Protein AF-A0A2H1FC96-F1 (afdb_monomer_lite)

Secondary structure (DSSP, 8-state):
----HHHHHHHHHHHHHHHHHHHHHHHT-TT--HHHHHHHHHHHHHHHHHHHHHHHT-

pLDDT: mean 90.55, std 9.79, range [46.88, 96.44]

Organism: NCBI:txid1903276

Sequence (58 aa):
MTVNKKEAMDKSIQLCQERINQVDAKLKDQSLSNLQRTMYESEKTIATEELAKIQAAK

Foldseek 3Di:
DPPDPVNVLVVLLVVLVVLLVVLVVVLPDPPDDPVRNVVSVVSNVVSVVSNVVSVVVD

Structure (mmCIF, N/CA/C/O backbone):
data_AF-A0A2H1FC96-F1
#
_entry.id   AF-A0A2H1FC96-F1
#
loop_
_atom_site.group_PDB
_atom_site.id
_atom_site.type_symbol
_atom_site.label_atom_id
_atom_site.label_alt_id
_atom_site.label_comp_id
_atom_site.label_asym_id
_atom_site.label_entity_id
_atom_site.label_seq_id
_atom_site.pdbx_PDB_ins_code
_atom_site.Cartn_x
_atom_site.Cartn_y
_atom_site.Cartn_z
_atom_site.occupancy
_atom_site.B_iso_or_equiv
_atom_site.auth_seq_id
_atom_site.auth_comp_id
_atom_site.auth_asym_id
_atom_site.auth_atom_id
_atom_site.pdbx_PDB_model_num
ATOM 1 N N . MET A 1 1 ? 14.902 -18.679 -17.865 1.00 46.88 1 MET A N 1
ATOM 2 C CA . MET A 1 1 ? 13.871 -17.724 -18.324 1.00 46.88 1 MET A CA 1
ATOM 3 C C . MET A 1 1 ? 14.391 -16.322 -18.065 1.00 46.88 1 MET A C 1
ATOM 5 O O . MET A 1 1 ? 14.599 -15.979 -16.910 1.00 46.88 1 MET A O 1
ATOM 9 N N . THR A 1 2 ? 14.687 -15.552 -19.110 1.00 54.06 2 THR A N 1
ATOM 10 C CA . THR A 1 2 ? 15.120 -14.155 -18.971 1.00 54.06 2 THR A CA 1
ATOM 11 C C . THR A 1 2 ? 13.881 -13.328 -18.656 1.00 54.06 2 THR A C 1
ATOM 13 O O . THR A 1 2 ? 13.048 -13.120 -19.532 1.00 54.06 2 THR A O 1
ATOM 16 N N . VAL A 1 3 ? 13.698 -12.941 -17.394 1.00 59.94 3 VAL A N 1
ATOM 17 C CA . VAL A 1 3 ? 12.559 -12.107 -16.995 1.00 59.94 3 VAL A CA 1
ATOM 18 C C . VAL A 1 3 ? 12.716 -10.757 -17.689 1.00 59.94 3 VAL A C 1
ATOM 20 O O . VAL A 1 3 ? 13.734 -10.084 -17.513 1.00 59.94 3 VAL A O 1
ATOM 23 N N . ASN A 1 4 ? 11.740 -10.368 -18.508 1.00 83.69 4 ASN A N 1
ATOM 24 C CA . ASN A 1 4 ? 11.742 -9.051 -19.123 1.00 83.69 4 ASN A CA 1
ATOM 25 C C . ASN A 1 4 ? 11.616 -8.006 -18.005 1.00 83.69 4 ASN A C 1
ATOM 27 O O . ASN A 1 4 ? 10.672 -8.046 -17.215 1.00 83.69 4 ASN A O 1
ATOM 31 N N . LYS A 1 5 ? 12.571 -7.072 -17.923 1.00 81.38 5 LYS A N 1
ATOM 32 C CA . LYS A 1 5 ? 12.605 -6.021 -16.892 1.00 81.38 5 LYS A CA 1
ATOM 33 C C . LYS A 1 5 ? 11.271 -5.270 -16.792 1.00 81.38 5 LYS A C 1
ATOM 35 O O . LYS A 1 5 ? 10.831 -4.959 -15.689 1.00 81.38 5 LYS A O 1
ATOM 40 N N . LYS A 1 6 ? 10.602 -5.050 -17.930 1.00 84.81 6 LYS A N 1
ATOM 41 C CA . LYS A 1 6 ? 9.282 -4.413 -17.992 1.00 84.81 6 LYS A CA 1
ATOM 42 C C . LYS A 1 6 ? 8.198 -5.255 -17.315 1.00 84.81 6 LYS A C 1
ATOM 44 O O . LYS A 1 6 ? 7.460 -4.739 -16.489 1.00 84.81 6 LYS A O 1
ATOM 49 N N . GLU A 1 7 ? 8.148 -6.554 -17.606 1.00 87.81 7 GLU A N 1
ATOM 50 C CA . GLU A 1 7 ? 7.174 -7.474 -17.000 1.00 87.81 7 GLU A CA 1
ATOM 51 C C . GLU A 1 7 ? 7.397 -7.633 -15.491 1.00 87.81 7 GLU A C 1
ATOM 53 O O . GLU A 1 7 ? 6.435 -7.753 -14.735 1.00 87.81 7 GLU A O 1
ATOM 58 N N . ALA A 1 8 ? 8.654 -7.611 -15.036 1.00 87.94 8 ALA A N 1
ATOM 59 C CA . ALA A 1 8 ? 8.975 -7.621 -13.611 1.00 87.94 8 ALA A CA 1
ATOM 60 C C . ALA A 1 8 ? 8.483 -6.343 -12.912 1.00 87.94 8 ALA A C 1
ATOM 62 O O . ALA A 1 8 ? 7.868 -6.426 -11.853 1.00 87.94 8 ALA A O 1
ATOM 63 N N . MET A 1 9 ? 8.707 -5.173 -13.521 1.00 89.62 9 MET A N 1
ATOM 64 C CA . MET A 1 9 ? 8.229 -3.890 -12.994 1.00 89.62 9 MET A CA 1
ATOM 65 C C . MET A 1 9 ? 6.703 -3.813 -12.958 1.00 89.62 9 MET A C 1
ATOM 67 O O . MET A 1 9 ? 6.147 -3.403 -11.943 1.00 89.62 9 MET A O 1
ATOM 71 N N . ASP A 1 10 ? 6.024 -4.250 -14.020 1.00 91.38 10 ASP A N 1
ATOM 72 C CA . ASP A 1 10 ? 4.560 -4.256 -14.078 1.00 91.38 10 ASP A CA 1
ATOM 73 C C . ASP A 1 10 ? 3.961 -5.186 -13.006 1.00 91.38 10 ASP A C 1
ATOM 75 O O . ASP A 1 10 ? 3.009 -4.802 -12.326 1.00 91.38 10 ASP A O 1
ATOM 79 N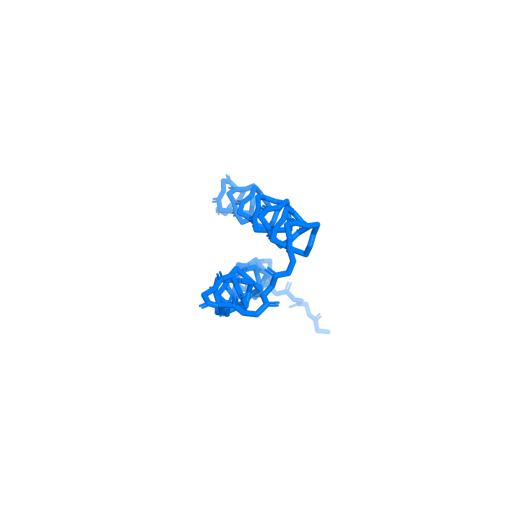 N . LYS A 1 11 ? 4.571 -6.357 -12.762 1.00 92.12 11 LYS A N 1
ATOM 80 C CA . LYS A 1 11 ? 4.180 -7.242 -11.650 1.00 92.12 11 LYS A CA 1
ATOM 81 C C . LYS A 1 11 ? 4.393 -6.595 -10.283 1.00 92.12 11 LYS A C 1
ATOM 83 O O . LYS A 1 11 ? 3.518 -6.700 -9.428 1.00 92.12 11 LYS A O 1
ATOM 88 N N . SER A 1 12 ? 5.518 -5.915 -10.066 1.00 92.06 12 SER A N 1
ATOM 89 C CA . SER A 1 12 ? 5.769 -5.217 -8.798 1.00 92.06 12 SER A CA 1
ATOM 90 C C . SER A 1 12 ? 4.775 -4.078 -8.562 1.00 92.06 12 SER A C 1
ATOM 92 O O . SER A 1 12 ? 4.257 -3.947 -7.458 1.00 92.06 12 SER A O 1
ATOM 94 N N . ILE A 1 13 ? 4.447 -3.300 -9.602 1.00 93.38 13 ILE A N 1
ATOM 95 C CA . ILE A 1 13 ? 3.400 -2.266 -9.543 1.00 93.38 13 ILE A CA 1
ATOM 96 C C . ILE A 1 13 ? 2.065 -2.886 -9.124 1.00 93.38 13 ILE A C 1
ATOM 98 O O . ILE A 1 13 ? 1.408 -2.371 -8.218 1.00 93.38 13 ILE A O 1
ATOM 102 N N . GLN A 1 14 ? 1.686 -3.999 -9.756 1.00 95.19 14 GLN A N 1
ATOM 103 C CA . GLN A 1 14 ? 0.431 -4.684 -9.470 1.00 95.19 14 GLN A CA 1
ATOM 104 C C . GLN A 1 14 ? 0.374 -5.189 -8.021 1.00 95.19 14 GLN A C 1
ATOM 106 O O . GLN A 1 14 ? -0.628 -4.977 -7.342 1.00 95.19 14 GLN A O 1
ATOM 111 N N . LEU A 1 15 ? 1.466 -5.767 -7.510 1.00 94.25 15 LEU A N 1
ATOM 112 C CA . LEU A 1 15 ? 1.560 -6.209 -6.114 1.00 94.25 15 LEU A CA 1
ATOM 113 C C . LEU A 1 15 ? 1.415 -5.045 -5.123 1.00 94.25 15 LEU A C 1
ATOM 115 O O . LEU A 1 15 ? 0.671 -5.162 -4.147 1.00 94.25 15 LEU A O 1
ATOM 119 N N . CYS A 1 16 ? 2.074 -3.909 -5.374 1.00 94.25 16 CYS A N 1
ATOM 120 C CA . CYS A 1 16 ? 1.926 -2.724 -4.524 1.00 94.25 16 CYS A CA 1
ATOM 121 C C . CYS A 1 16 ? 0.481 -2.197 -4.541 1.00 94.25 16 CYS A C 1
ATOM 123 O O . CYS A 1 16 ? -0.073 -1.881 -3.489 1.00 94.25 16 CYS A O 1
ATOM 125 N N . GLN A 1 17 ? -0.160 -2.148 -5.713 1.00 94.81 17 GLN A N 1
ATOM 126 C CA . GLN A 1 17 ? -1.557 -1.719 -5.845 1.00 94.81 17 GLN A CA 1
ATOM 127 C C . GLN A 1 17 ? -2.524 -2.657 -5.114 1.00 94.81 17 GLN A C 1
ATOM 129 O O . GLN A 1 17 ? -3.405 -2.191 -4.389 1.00 94.81 17 GLN A O 1
ATOM 134 N N . GLU A 1 18 ? -2.350 -3.973 -5.250 1.00 96.19 18 GLU A N 1
ATOM 135 C CA . GLU A 1 18 ? -3.137 -4.961 -4.506 1.00 96.19 18 GLU A CA 1
ATOM 136 C C . GLU A 1 18 ? -2.968 -4.786 -2.997 1.00 96.19 18 GLU A C 1
ATOM 138 O O . GLU A 1 18 ? -3.957 -4.822 -2.258 1.00 96.19 18 GLU A O 1
ATOM 143 N N . ARG A 1 19 ? -1.739 -4.530 -2.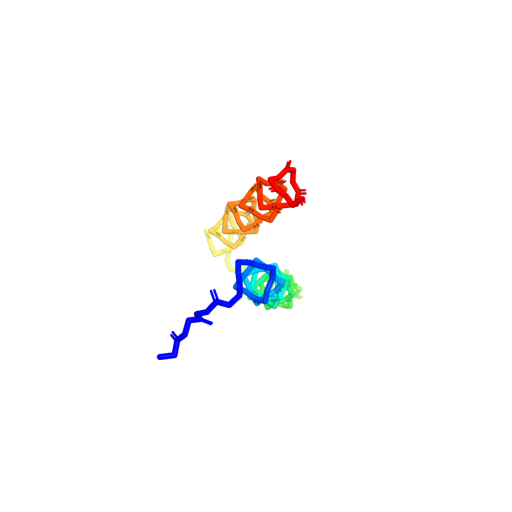532 1.00 94.56 19 ARG A N 1
ATOM 144 C CA . ARG A 1 19 ? -1.478 -4.313 -1.110 1.00 94.56 19 ARG A CA 1
ATOM 145 C C . ARG A 1 19 ? -2.169 -3.060 -0.583 1.00 94.56 19 ARG A C 1
ATOM 147 O O . ARG A 1 19 ? -2.836 -3.136 0.446 1.00 94.56 19 ARG A O 1
ATOM 154 N N . ILE A 1 20 ? -2.070 -1.944 -1.305 1.00 96.06 20 ILE A N 1
ATOM 155 C CA . ILE A 1 20 ? -2.758 -0.691 -0.955 1.00 96.06 20 ILE A CA 1
ATOM 156 C C . ILE A 1 20 ? -4.270 -0.925 -0.861 1.00 96.06 20 I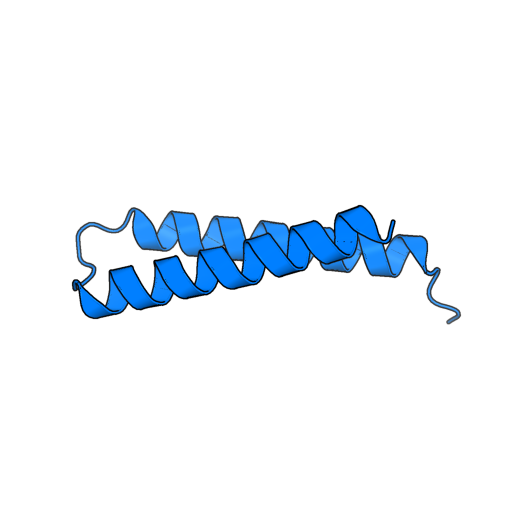LE A C 1
ATOM 158 O O . ILE A 1 20 ? -4.882 -0.555 0.138 1.00 96.06 20 ILE A O 1
ATOM 162 N N . ASN A 1 21 ? -4.861 -1.612 -1.843 1.00 96.44 21 ASN A N 1
ATOM 163 C CA . ASN A 1 21 ? -6.295 -1.909 -1.855 1.00 96.44 21 ASN A CA 1
ATOM 164 C C . ASN A 1 21 ? -6.729 -2.779 -0.664 1.00 96.44 21 ASN A C 1
ATOM 166 O O . ASN A 1 21 ? -7.775 -2.529 -0.063 1.00 96.44 21 ASN A O 1
ATOM 170 N N . GLN A 1 22 ? -5.932 -3.786 -0.295 1.00 95.19 22 GLN A N 1
ATOM 171 C CA . GLN A 1 22 ? -6.204 -4.625 0.877 1.00 95.19 22 GLN A CA 1
ATOM 172 C C . GLN A 1 22 ? -6.143 -3.821 2.177 1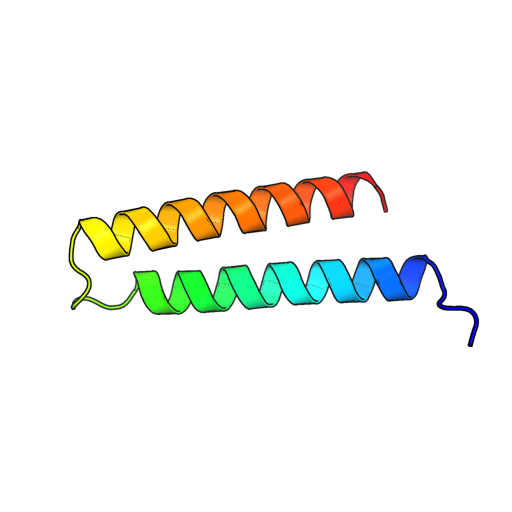.00 95.19 22 GLN A C 1
ATOM 174 O O . GLN A 1 22 ? -7.001 -3.984 3.045 1.00 95.19 22 GLN A O 1
ATOM 179 N N . VAL A 1 23 ? -5.140 -2.955 2.321 1.00 94.69 23 VAL A N 1
ATOM 180 C CA . VAL A 1 23 ? -4.991 -2.094 3.499 1.00 94.69 23 VAL A CA 1
ATOM 181 C C . VAL A 1 23 ? -6.141 -1.088 3.582 1.00 94.69 23 VAL A C 1
ATOM 183 O O . VAL A 1 23 ? -6.722 -0.919 4.652 1.00 94.69 23 VAL A O 1
ATOM 186 N N . ASP A 1 24 ? -6.557 -0.503 2.458 1.00 95.06 24 ASP A N 1
ATOM 187 C CA . ASP A 1 24 ? -7.722 0.385 2.399 1.00 95.06 24 ASP A CA 1
ATOM 188 C C . ASP A 1 24 ? -9.029 -0.323 2.761 1.00 95.06 24 ASP A C 1
ATOM 190 O O . ASP A 1 24 ? -9.878 0.255 3.442 1.00 95.06 24 ASP A O 1
ATOM 194 N N . ALA A 1 25 ? -9.198 -1.582 2.351 1.00 94.75 25 ALA A N 1
ATOM 195 C CA . ALA A 1 25 ? -10.342 -2.384 2.768 1.00 94.75 25 ALA A CA 1
ATOM 196 C C . ALA A 1 25 ? -10.343 -2.616 4.287 1.00 94.75 25 ALA A C 1
ATOM 198 O O . ALA A 1 25 ? -11.388 -2.482 4.921 1.00 94.75 25 ALA A O 1
ATOM 199 N N . LYS A 1 26 ? -9.175 -2.889 4.884 1.00 93.62 26 LYS A N 1
ATOM 200 C CA . LYS A 1 26 ? -9.037 -3.049 6.339 1.00 93.62 26 LYS A CA 1
ATOM 201 C C . LYS A 1 26 ? -9.298 -1.746 7.089 1.00 93.62 26 LYS A C 1
ATOM 203 O O . LYS A 1 26 ? -10.000 -1.768 8.087 1.00 93.62 26 LYS A O 1
ATOM 208 N N . LEU A 1 27 ? -8.806 -0.607 6.601 1.00 93.25 27 LEU A N 1
ATOM 209 C CA . LEU A 1 27 ? -9.003 0.705 7.241 1.00 93.25 27 LEU A CA 1
ATOM 210 C C . LEU A 1 27 ? -10.469 1.159 7.303 1.00 93.25 27 LEU A C 1
ATOM 212 O O . LEU A 1 27 ? -10.821 1.988 8.152 1.00 93.25 27 LEU A O 1
ATOM 216 N N . LYS A 1 28 ? -11.316 0.619 6.419 1.00 93.50 28 LYS A N 1
ATOM 217 C CA . LYS A 1 28 ? -12.771 0.827 6.423 1.00 93.50 28 LYS A CA 1
ATOM 218 C C . LYS A 1 28 ? -13.498 0.019 7.499 1.00 93.50 28 LYS A C 1
ATOM 220 O O . LYS A 1 28 ? -14.663 0.306 7.766 1.00 93.50 28 LYS A O 1
ATOM 225 N N . ASP A 1 29 ? -12.841 -0.963 8.110 1.00 91.31 29 ASP A N 1
ATOM 226 C CA . ASP A 1 29 ? -13.410 -1.729 9.211 1.00 91.31 29 ASP A CA 1
ATOM 227 C C . ASP A 1 29 ? -13.581 -0.826 10.447 1.00 91.31 29 ASP A C 1
ATOM 229 O O . ASP A 1 29 ? -12.648 -0.166 10.919 1.00 91.31 29 ASP A O 1
ATOM 233 N N . GLN A 1 30 ? -14.812 -0.769 10.955 1.00 80.44 30 GLN A N 1
ATOM 234 C CA . GLN A 1 30 ? -15.188 0.058 12.101 1.00 80.44 30 GLN A CA 1
ATOM 235 C C . GLN A 1 30 ? -14.696 -0.522 13.435 1.00 80.44 30 GLN A C 1
ATOM 237 O O . GLN A 1 30 ? -14.684 0.191 14.435 1.00 80.44 30 GLN A O 1
ATOM 242 N N . SER A 1 31 ? -14.271 -1.789 13.455 1.00 93.31 31 SER A N 1
ATOM 243 C CA . SER A 1 31 ? -13.818 -2.491 14.661 1.00 93.31 31 SER A CA 1
ATOM 244 C C . SER A 1 31 ? -12.329 -2.305 14.977 1.00 93.31 31 SER A C 1
ATOM 246 O O . SER A 1 31 ? -11.850 -2.793 16.003 1.00 93.31 31 SER A O 1
ATOM 248 N N . LEU A 1 32 ? -11.581 -1.590 14.130 1.00 92.50 32 LEU A N 1
ATOM 249 C CA . LEU A 1 32 ? -10.159 -1.352 14.359 1.00 92.50 32 LEU A CA 1
ATOM 250 C C . LEU A 1 32 ? -9.917 -0.464 15.579 1.00 92.50 32 LEU A C 1
ATOM 252 O O . LEU A 1 32 ? -10.424 0.654 15.673 1.00 92.50 32 LEU A O 1
ATOM 256 N N . SER A 1 33 ? -9.028 -0.921 16.458 1.00 95.38 33 SER A N 1
ATOM 257 C CA . SER A 1 33 ? -8.431 -0.062 17.481 1.00 95.38 33 SER A CA 1
ATOM 258 C C . SER A 1 33 ? -7.573 1.041 16.852 1.00 95.38 33 SER A C 1
ATOM 260 O O . SE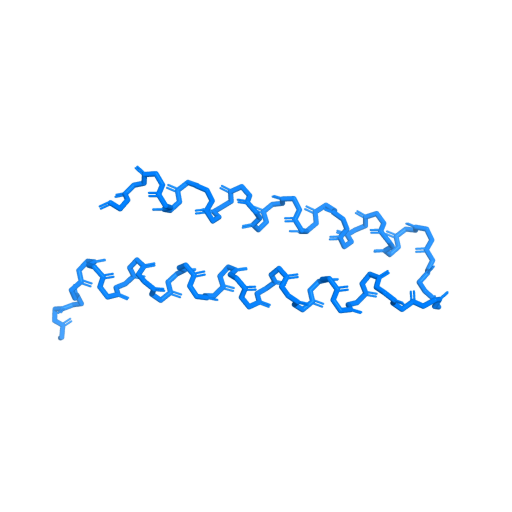R A 1 33 ? -7.080 0.908 15.729 1.00 95.38 33 SER A O 1
ATOM 262 N N . ASN A 1 34 ? -7.316 2.108 17.613 1.00 94.69 34 ASN A N 1
ATOM 263 C CA . ASN A 1 34 ? -6.443 3.202 17.174 1.00 94.69 34 ASN A CA 1
ATOM 264 C C . ASN A 1 34 ? -5.052 2.699 16.764 1.00 94.69 34 ASN A C 1
ATOM 266 O O . ASN A 1 34 ? -4.540 3.105 15.728 1.00 94.69 34 ASN A O 1
ATOM 270 N N . LEU A 1 35 ? -4.475 1.755 17.519 1.00 95.75 35 LEU A N 1
ATOM 271 C CA . LEU A 1 35 ? -3.174 1.171 17.188 1.00 95.75 35 LEU A CA 1
ATOM 272 C C . LEU A 1 35 ? -3.210 0.412 15.855 1.00 95.75 35 LEU A C 1
ATOM 274 O O . LEU A 1 35 ? -2.315 0.572 15.029 1.00 95.75 35 LEU A O 1
ATOM 278 N N . GLN A 1 36 ? -4.250 -0.392 15.621 1.00 95.25 36 GLN A N 1
ATOM 279 C CA . GLN A 1 36 ? -4.404 -1.116 14.356 1.00 95.25 36 GLN A CA 1
ATOM 280 C C . GLN A 1 36 ? -4.607 -0.158 13.181 1.00 95.25 36 GLN A C 1
ATOM 282 O O . GLN A 1 36 ? -4.013 -0.365 12.125 1.00 95.25 36 GLN A O 1
ATOM 287 N N . ARG A 1 37 ? -5.394 0.907 13.372 1.00 95.00 37 ARG A N 1
ATOM 288 C CA . ARG A 1 37 ? -5.586 1.957 12.366 1.00 95.00 37 ARG A CA 1
ATOM 289 C C . ARG A 1 37 ? -4.257 2.622 12.004 1.00 95.00 37 ARG A C 1
ATOM 291 O O . ARG A 1 37 ? -3.910 2.641 10.828 1.00 95.00 37 ARG A O 1
ATOM 298 N N . THR A 1 38 ? -3.472 3.051 12.993 1.00 96.12 38 THR A N 1
ATOM 299 C CA . THR A 1 38 ? -2.151 3.660 12.763 1.00 96.12 38 THR A CA 1
ATOM 300 C C . THR A 1 38 ? -1.175 2.704 12.073 1.00 96.12 38 THR A C 1
ATOM 302 O O . THR A 1 38 ? -0.432 3.127 11.185 1.00 96.12 38 THR A O 1
ATOM 305 N N . MET A 1 39 ? -1.178 1.413 12.428 1.00 96.38 39 MET A N 1
ATOM 306 C CA . MET A 1 39 ? -0.348 0.420 11.733 1.00 96.38 39 MET A CA 1
ATOM 307 C C . MET A 1 39 ? -0.728 0.304 10.256 1.00 96.38 39 MET A C 1
ATOM 309 O O . MET A 1 39 ? 0.149 0.374 9.399 1.00 96.38 39 MET A O 1
ATOM 313 N N . TYR A 1 40 ? -2.019 0.172 9.946 1.00 96.38 40 TYR A N 1
ATOM 314 C CA . TYR A 1 40 ? -2.481 0.069 8.563 1.00 96.38 40 TYR A CA 1
ATOM 315 C C . TYR A 1 40 ? -2.255 1.365 7.769 1.00 96.38 40 TYR A C 1
ATOM 317 O O . TYR A 1 40 ? -1.870 1.304 6.607 1.00 96.38 40 TYR A O 1
ATOM 325 N N . GLU A 1 41 ? -2.409 2.542 8.373 1.00 95.50 41 GLU A N 1
ATOM 326 C CA . GLU A 1 41 ? -2.061 3.821 7.731 1.00 95.50 41 GLU A CA 1
ATOM 327 C C . GLU A 1 41 ? -0.562 3.918 7.407 1.00 95.50 41 GLU A C 1
ATOM 329 O O . GLU A 1 41 ? -0.179 4.346 6.312 1.00 95.50 41 GLU A O 1
ATOM 334 N N . SER A 1 42 ? 0.290 3.463 8.329 1.00 96.38 42 SER A N 1
ATOM 335 C CA . SER A 1 42 ? 1.741 3.404 8.114 1.00 96.38 42 SER A CA 1
ATOM 336 C C . SER A 1 42 ? 2.085 2.433 6.984 1.00 96.38 42 SER A C 1
ATOM 338 O O . SER A 1 42 ? 2.863 2.755 6.089 1.00 96.38 42 SER A O 1
ATOM 340 N N . GLU A 1 43 ? 1.443 1.267 6.971 1.00 94.94 43 GLU A N 1
ATOM 341 C CA . GLU A 1 43 ? 1.606 0.264 5.924 1.00 94.94 43 GLU A CA 1
ATOM 342 C C . GLU A 1 43 ? 1.169 0.785 4.547 1.00 94.94 43 GLU A C 1
ATOM 344 O O . GLU A 1 43 ? 1.873 0.596 3.552 1.00 94.94 43 GLU A O 1
ATOM 349 N N . LYS A 1 44 ? 0.040 1.504 4.491 1.00 95.50 44 LYS A N 1
ATOM 350 C CA . LYS A 1 44 ? -0.438 2.163 3.271 1.00 95.50 44 LYS A CA 1
ATOM 351 C C . LYS A 1 44 ? 0.577 3.180 2.757 1.00 95.50 44 LYS A C 1
ATOM 353 O O . LYS A 1 44 ? 0.824 3.234 1.552 1.00 95.50 44 LYS A O 1
ATOM 358 N N . THR A 1 45 ? 1.154 3.975 3.657 1.00 95.75 45 THR A N 1
ATOM 359 C CA . THR A 1 45 ? 2.170 4.982 3.315 1.00 95.75 45 THR A CA 1
ATOM 360 C C . THR A 1 45 ? 3.385 4.322 2.671 1.00 95.75 45 THR A C 1
ATOM 362 O O . THR A 1 45 ? 3.751 4.689 1.557 1.00 95.75 45 THR A O 1
ATOM 365 N N . ILE A 1 46 ? 3.930 3.278 3.301 1.00 94.75 46 ILE A N 1
ATOM 366 C CA . ILE A 1 46 ? 5.088 2.534 2.782 1.00 94.75 46 ILE A CA 1
ATOM 367 C C . ILE A 1 46 ? 4.792 1.956 1.392 1.00 94.75 46 ILE A C 1
ATOM 369 O O . ILE A 1 46 ? 5.550 2.193 0.452 1.00 94.75 46 ILE A O 1
ATOM 373 N N . ALA A 1 47 ? 3.661 1.262 1.226 1.00 93.19 47 ALA A N 1
ATOM 374 C CA . ALA A 1 47 ? 3.297 0.659 -0.058 1.00 93.19 47 ALA A CA 1
ATOM 375 C C . ALA A 1 47 ? 3.084 1.711 -1.165 1.00 93.19 47 ALA A C 1
ATOM 377 O O . ALA A 1 47 ? 3.412 1.474 -2.329 1.00 93.19 47 ALA A O 1
ATOM 378 N N . THR A 1 48 ? 2.564 2.890 -0.810 1.00 94.56 48 THR A N 1
ATOM 379 C CA . THR A 1 48 ? 2.380 4.011 -1.746 1.00 94.56 48 THR A CA 1
ATOM 380 C C . THR A 1 48 ? 3.720 4.617 -2.166 1.00 94.56 48 THR A C 1
ATOM 382 O O . THR A 1 48 ? 3.922 4.901 -3.347 1.00 94.56 48 THR A O 1
ATOM 385 N N . GLU A 1 49 ? 4.658 4.780 -1.232 1.00 95.12 49 GLU A N 1
ATOM 386 C CA . GLU A 1 49 ? 6.012 5.255 -1.537 1.00 95.12 49 GLU A CA 1
ATOM 387 C C . GLU A 1 49 ? 6.789 4.271 -2.418 1.00 95.12 49 GLU A C 1
ATOM 389 O O . GLU A 1 49 ? 7.480 4.684 -3.352 1.00 95.12 49 GLU A O 1
ATOM 394 N N . GLU A 1 50 ? 6.680 2.969 -2.147 1.00 93.50 50 GLU A N 1
ATOM 395 C CA . GLU A 1 50 ? 7.276 1.924 -2.984 1.00 93.50 50 GLU A CA 1
ATOM 396 C C . GLU A 1 50 ? 6.702 1.948 -4.401 1.00 93.50 50 GLU A C 1
ATOM 398 O O . GLU A 1 50 ? 7.464 1.950 -5.372 1.00 93.50 50 GLU A O 1
ATOM 403 N N . LEU A 1 51 ? 5.375 2.058 -4.531 1.00 95.12 51 LEU A N 1
ATOM 404 C CA . LEU A 1 51 ? 4.712 2.189 -5.826 1.00 95.12 51 LEU A CA 1
ATOM 405 C C . LEU A 1 51 ? 5.231 3.407 -6.603 1.00 95.12 51 LEU A C 1
ATOM 407 O O . LEU A 1 51 ? 5.571 3.279 -7.780 1.00 95.12 51 LEU A O 1
ATOM 411 N N . ALA A 1 52 ? 5.343 4.565 -5.946 1.00 94.44 52 ALA A N 1
ATOM 412 C CA . ALA A 1 52 ? 5.851 5.788 -6.564 1.00 94.44 52 ALA A CA 1
ATOM 413 C C . ALA A 1 52 ? 7.304 5.632 -7.049 1.00 94.44 52 ALA A C 1
ATOM 415 O O . ALA A 1 52 ? 7.630 6.048 -8.162 1.00 94.44 52 ALA A O 1
ATOM 416 N N . LYS A 1 53 ? 8.170 4.978 -6.262 1.00 94.31 53 LYS A N 1
ATOM 417 C CA . LYS A 1 53 ? 9.564 4.692 -6.651 1.00 94.31 53 LYS A CA 1
ATOM 418 C C . LYS A 1 53 ? 9.639 3.781 -7.876 1.00 94.31 53 LYS A C 1
ATOM 420 O O . LYS A 1 53 ? 10.429 4.045 -8.779 1.00 94.31 53 LYS A O 1
ATOM 425 N N . ILE A 1 54 ? 8.815 2.731 -7.928 1.00 91.25 54 ILE A N 1
ATOM 426 C CA . ILE A 1 54 ? 8.788 1.805 -9.071 1.00 91.25 54 ILE A CA 1
ATOM 427 C C . ILE A 1 54 ? 8.271 2.518 -10.325 1.00 91.25 54 ILE A C 1
ATOM 429 O O . ILE A 1 54 ? 8.843 2.349 -11.400 1.00 91.25 54 ILE A O 1
A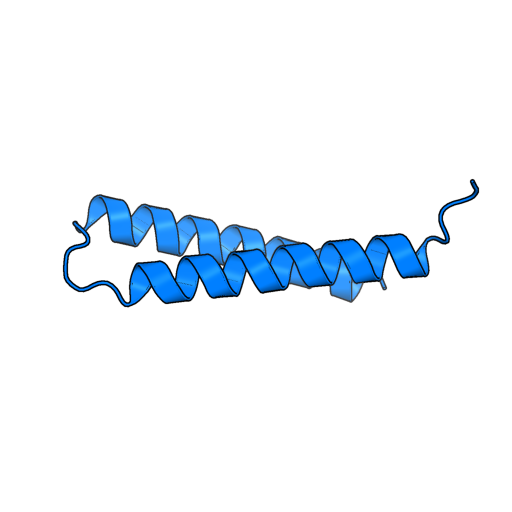TOM 433 N N . GLN A 1 55 ? 7.229 3.343 -10.195 1.00 89.25 55 GLN A N 1
ATOM 434 C CA . GLN A 1 55 ? 6.678 4.117 -11.310 1.00 89.25 55 GLN A CA 1
ATOM 435 C C . GLN A 1 55 ? 7.656 5.170 -11.838 1.00 89.25 55 GLN A C 1
ATOM 437 O O . GLN A 1 55 ? 7.738 5.349 -13.047 1.00 89.25 55 GLN A O 1
ATOM 442 N N . ALA A 1 56 ? 8.424 5.823 -10.963 1.00 91.19 56 ALA A N 1
ATOM 443 C CA . ALA A 1 56 ? 9.468 6.766 -11.367 1.00 91.19 56 ALA A CA 1
ATOM 444 C C . ALA A 1 56 ? 10.665 6.085 -12.059 1.00 91.19 56 ALA A C 1
ATOM 446 O O . ALA A 1 56 ? 11.411 6.740 -12.781 1.00 91.19 56 ALA A O 1
ATOM 447 N N . ALA A 1 57 ? 10.864 4.784 -11.824 1.00 84.56 57 ALA A N 1
ATOM 448 C CA . ALA A 1 57 ? 11.940 3.992 -12.417 1.00 84.56 57 ALA A CA 1
ATOM 449 C C . ALA A 1 57 ? 11.549 3.272 -13.726 1.00 84.56 57 ALA A C 1
ATOM 451 O O . ALA A 1 57 ? 12.418 2.641 -14.338 1.00 84.56 57 ALA A O 1
ATOM 452 N N . LYS A 1 58 ? 10.266 3.311 -14.111 1.00 73.38 58 LYS A N 1
ATOM 453 C CA . LYS A 1 58 ? 9.709 2.710 -15.333 1.00 73.38 58 LYS A CA 1
ATOM 454 C C . LYS A 1 58 ? 9.967 3.587 -16.556 1.00 73.38 58 LYS A C 1
ATOM 456 O O . LYS A 1 58 ? 10.269 2.991 -17.615 1.00 73.38 58 LYS A O 1
#

Radius of gyration: 14.09 Å; chains: 1; bounding box: 30×24×37 Å